Protein AF-A0A6P2SG75-F1 (afdb_monomer_lite)

Radius of gyration: 22.95 Å; chains: 1; bounding box: 48×40×64 Å

Sequence (130 aa):
MAGQEFHGEVGQVAGRDIINEASQMLWDCETPDLKREFRRCKAKLWQMRRDVFLNIPFFWFVAGVIGSVWLLLSGTWFKIAGQLWMFAWLIGAMMIPSLWLAAIRQRKGKMIAYYRERIEIIDTILQDRD

Organism: NCBI:txid2015348

pLDDT: mean 70.8, std 15.26, range [33.28, 90.5]

Structure (mmCIF, N/CA/C/O backbone):
data_AF-A0A6P2SG75-F1
#
_entry.id   AF-A0A6P2SG75-F1
#
loop_
_atom_site.group_PDB
_atom_site.id
_atom_site.type_symbol
_atom_site.label_atom_id
_atom_site.label_alt_id
_atom_site.label_comp_id
_atom_site.label_asym_id
_atom_site.label_entity_id
_atom_site.label_seq_id
_atom_site.pdbx_PDB_ins_code
_atom_site.Cartn_x
_atom_site.Cartn_y
_atom_site.Cartn_z
_atom_site.occupancy
_atom_site.B_iso_or_equiv
_atom_site.auth_seq_id
_atom_site.auth_comp_id
_atom_site.auth_asym_id
_atom_site.auth_atom_id
_atom_site.pdbx_PDB_model_num
ATOM 1 N N . MET A 1 1 ? -2.007 31.203 28.244 1.00 33.62 1 MET A N 1
ATOM 2 C CA . MET A 1 1 ? -2.527 30.384 27.129 1.00 33.62 1 MET A CA 1
ATOM 3 C C . MET A 1 1 ? -2.389 28.925 27.539 1.00 33.62 1 MET A C 1
ATOM 5 O O . MET A 1 1 ? -1.372 28.589 28.122 1.00 33.62 1 MET A O 1
ATOM 9 N N . ALA A 1 2 ? -3.477 28.176 27.348 1.00 35.97 2 ALA A N 1
ATOM 10 C CA . ALA A 1 2 ? -3.843 26.838 27.830 1.00 35.97 2 ALA A CA 1
ATOM 11 C C . ALA A 1 2 ? -2.733 25.873 28.304 1.00 35.97 2 ALA A C 1
ATOM 13 O O . ALA A 1 2 ? -1.815 25.552 27.554 1.00 35.97 2 ALA A O 1
ATOM 14 N N . GLY A 1 3 ? -2.908 25.345 29.522 1.00 36.16 3 GLY A N 1
ATOM 15 C CA . GLY A 1 3 ? -2.228 24.144 30.002 1.00 36.16 3 GLY A CA 1
ATOM 16 C C . GLY A 1 3 ? -2.854 22.881 29.405 1.00 36.16 3 GLY A C 1
ATOM 17 O O . GLY A 1 3 ? -4.076 22.778 29.303 1.00 36.16 3 GLY A O 1
ATOM 18 N N . GLN A 1 4 ? -2.009 21.937 28.997 1.00 36.25 4 GLN A N 1
ATOM 19 C CA . GLN A 1 4 ? -2.399 20.563 28.694 1.00 36.25 4 GLN A CA 1
ATOM 20 C C . GLN A 1 4 ? -1.820 19.670 29.790 1.00 36.25 4 GLN A C 1
ATOM 22 O O . GLN A 1 4 ? -0.624 19.383 29.798 1.00 36.25 4 GLN A O 1
ATOM 27 N N . GLU A 1 5 ? -2.667 19.276 30.739 1.00 34.56 5 GLU A N 1
ATOM 28 C CA . GLU A 1 5 ? -2.358 18.217 31.696 1.00 34.56 5 GLU A CA 1
ATOM 29 C C . GLU A 1 5 ? -2.503 16.866 30.992 1.00 34.56 5 GLU A C 1
ATOM 31 O O . GLU A 1 5 ? -3.577 16.502 30.511 1.00 34.56 5 GLU A O 1
ATOM 36 N N . PHE A 1 6 ? -1.394 16.136 30.898 1.00 40.59 6 PHE A N 1
ATOM 37 C CA . PHE A 1 6 ? -1.359 14.775 30.380 1.00 40.59 6 PHE A CA 1
ATOM 38 C C . PHE A 1 6 ? -1.503 13.798 31.551 1.00 40.59 6 PHE A C 1
ATOM 40 O O . PHE A 1 6 ? -0.557 13.580 32.303 1.00 40.59 6 PHE A O 1
ATOM 47 N N . HIS A 1 7 ? -2.687 13.204 31.694 1.00 33.28 7 HIS A N 1
ATOM 48 C CA . HIS A 1 7 ? -2.930 12.071 32.586 1.00 33.28 7 HIS A CA 1
ATOM 49 C C . HIS A 1 7 ? -2.867 10.761 31.782 1.00 33.28 7 HIS A C 1
ATOM 51 O O . HIS A 1 7 ? -3.804 10.432 31.059 1.00 33.28 7 HIS A O 1
ATOM 57 N N . GLY A 1 8 ? -1.758 10.022 31.904 1.00 42.91 8 GLY A N 1
ATOM 58 C CA . GLY A 1 8 ? -1.610 8.641 31.415 1.00 42.91 8 GLY A CA 1
ATOM 59 C C . GLY A 1 8 ? -0.341 8.382 30.593 1.00 42.91 8 GLY A C 1
ATOM 60 O O . GLY A 1 8 ? 0.109 9.243 29.838 1.00 42.91 8 GLY A O 1
ATOM 61 N N . GLU A 1 9 ? 0.232 7.178 30.722 1.00 40.88 9 GLU A N 1
ATOM 62 C CA . GLU A 1 9 ? 1.364 6.708 29.907 1.00 40.88 9 GLU A CA 1
ATOM 63 C C . GLU A 1 9 ? 0.938 6.516 28.440 1.00 40.88 9 GLU A C 1
ATOM 65 O O . GLU A 1 9 ? 0.534 5.438 27.999 1.00 40.88 9 GLU A O 1
ATOM 70 N N . VAL A 1 10 ? 1.015 7.590 27.658 1.00 48.72 10 VAL A N 1
ATOM 71 C CA . VAL A 1 10 ? 0.783 7.565 26.212 1.00 48.72 10 VAL A CA 1
ATOM 72 C C . VAL A 1 10 ? 2.056 7.141 25.478 1.00 48.72 10 VAL A C 1
ATOM 74 O O . VAL A 1 10 ? 3.010 7.903 25.328 1.00 48.72 10 VAL A O 1
ATOM 77 N N . GLY A 1 11 ? 2.071 5.910 24.967 1.00 46.25 11 GLY A N 1
ATOM 78 C CA . GLY A 1 11 ? 3.096 5.458 24.029 1.00 46.25 11 GLY A CA 1
ATOM 79 C C . GLY A 1 11 ? 2.925 6.151 22.675 1.00 46.25 11 GLY A C 1
ATOM 80 O O . GLY A 1 11 ? 2.105 5.735 21.857 1.00 46.25 11 GLY A O 1
ATOM 81 N N . GLN A 1 12 ? 3.686 7.217 22.415 1.00 40.28 12 GLN A N 1
ATOM 82 C CA . GLN A 1 12 ? 3.688 7.882 21.111 1.00 40.28 12 GLN A CA 1
ATOM 83 C C . GLN A 1 12 ? 4.375 7.006 20.054 1.00 40.28 12 GLN A C 1
ATOM 85 O O . GLN A 1 12 ? 5.591 6.825 20.069 1.00 40.28 12 GLN A O 1
ATOM 90 N N . VAL A 1 13 ? 3.617 6.519 19.066 1.00 44.50 13 VAL A N 1
ATOM 91 C CA . VAL A 1 13 ? 4.184 5.950 17.834 1.00 44.50 13 VAL A CA 1
ATOM 92 C C . VAL A 1 13 ? 3.675 6.751 16.636 1.00 44.50 13 VAL A C 1
ATOM 94 O O . VAL A 1 13 ? 2.525 6.627 16.224 1.00 44.50 13 VAL A O 1
ATOM 97 N N . ALA A 1 14 ? 4.570 7.574 16.080 1.00 42.56 14 ALA A N 1
ATOM 98 C CA . ALA A 1 14 ? 4.422 8.347 14.842 1.00 42.56 14 ALA A CA 1
ATOM 99 C C . ALA A 1 14 ? 3.136 9.201 14.729 1.00 42.56 14 ALA A C 1
ATOM 101 O O . ALA A 1 14 ? 2.307 8.990 13.843 1.00 42.56 14 ALA A O 1
ATOM 102 N N . GLY A 1 15 ? 3.015 10.217 15.593 1.00 40.34 15 GLY A N 1
ATOM 103 C CA . GLY A 1 15 ? 2.132 11.373 15.371 1.00 40.34 15 GLY A CA 1
ATOM 104 C C . GLY A 1 15 ? 0.635 11.151 15.608 1.00 40.34 15 GLY A C 1
ATOM 105 O O . GLY A 1 15 ? -0.170 11.994 15.218 1.00 40.34 15 GLY A O 1
ATOM 106 N N . ARG A 1 16 ? 0.237 10.037 16.231 1.00 38.56 16 ARG A N 1
ATOM 107 C CA . ARG A 1 16 ? -1.127 9.841 16.737 1.00 38.56 16 ARG A CA 1
ATOM 108 C C . ARG A 1 16 ? -1.090 9.240 18.130 1.00 38.56 16 ARG A C 1
ATOM 110 O O . ARG A 1 16 ? -0.446 8.214 18.335 1.00 38.56 16 ARG A O 1
ATOM 117 N N . ASP A 1 17 ? -1.833 9.862 19.037 1.00 44.56 17 ASP A N 1
ATOM 118 C CA . ASP A 1 17 ? -1.975 9.399 20.411 1.00 44.56 17 ASP A CA 1
ATOM 119 C C . ASP A 1 17 ? -2.631 8.015 20.436 1.00 44.56 17 ASP A C 1
ATOM 121 O O . ASP A 1 17 ? -3.768 7.811 19.978 1.00 44.56 17 ASP A O 1
ATOM 125 N N . ILE A 1 18 ? -1.876 7.048 20.952 1.00 50.72 18 ILE A N 1
ATOM 126 C CA . ILE A 1 18 ? -2.395 5.761 21.387 1.00 50.72 18 ILE A CA 1
ATOM 127 C C . ILE A 1 18 ? -2.763 5.970 22.852 1.00 50.72 18 ILE A C 1
ATOM 129 O O . ILE A 1 18 ? -1.888 6.079 23.707 1.00 50.72 18 ILE A O 1
ATOM 133 N N . ILE A 1 19 ? -4.058 6.101 23.126 1.00 50.03 19 ILE A N 1
ATOM 134 C CA . ILE A 1 19 ? -4.558 6.118 24.499 1.00 50.03 19 ILE A CA 1
ATOM 135 C C . ILE A 1 19 ? -4.438 4.677 24.995 1.00 50.03 19 ILE A C 1
ATOM 137 O O . ILE A 1 19 ? -5.200 3.809 24.568 1.00 50.03 19 ILE A O 1
ATOM 141 N N . ASN A 1 20 ? -3.417 4.421 25.810 1.00 45.53 20 ASN A N 1
ATOM 142 C CA . ASN A 1 20 ? -3.187 3.142 26.466 1.00 45.53 20 ASN A CA 1
ATOM 143 C C . ASN A 1 20 ? -4.034 3.087 27.744 1.00 45.53 20 ASN A C 1
ATOM 145 O O . ASN A 1 20 ? -3.516 3.113 28.854 1.00 45.53 20 ASN A O 1
ATOM 149 N N . GLU A 1 21 ? -5.355 3.090 27.589 1.00 51.91 21 GLU A N 1
ATOM 150 C CA . GLU A 1 21 ? -6.236 2.717 28.692 1.00 51.91 21 GLU A CA 1
ATOM 151 C C . GLU A 1 21 ? -6.145 1.200 28.836 1.00 51.91 21 GLU A C 1
ATOM 153 O O . GLU A 1 21 ? -6.581 0.448 27.957 1.00 51.91 21 GLU A O 1
ATOM 158 N N . ALA A 1 22 ? -5.487 0.765 29.913 1.00 46.62 22 ALA A N 1
ATOM 159 C CA . ALA A 1 22 ? -5.386 -0.632 30.303 1.00 46.62 22 ALA A CA 1
ATOM 160 C C . ALA A 1 22 ? -6.782 -1.269 30.269 1.00 46.62 22 ALA A C 1
ATOM 162 O O . ALA A 1 22 ? -7.742 -0.674 30.757 1.00 46.62 22 ALA A O 1
ATOM 163 N N . SER A 1 23 ? -6.906 -2.482 29.718 1.00 48.78 23 SER A N 1
ATOM 164 C CA . SER A 1 23 ? -8.198 -3.178 29.578 1.00 48.78 23 SER A CA 1
ATOM 165 C C . SER A 1 23 ? -8.970 -3.324 30.898 1.00 48.78 23 SER A C 1
ATOM 167 O O . SER A 1 23 ? -10.180 -3.523 30.871 1.00 48.78 23 SER A O 1
ATOM 169 N N . GLN A 1 24 ? -8.294 -3.171 32.041 1.00 48.28 24 GLN A N 1
ATOM 170 C CA . GLN A 1 24 ? -8.901 -3.120 33.368 1.00 48.28 24 GLN A CA 1
ATOM 171 C C . GLN A 1 24 ? -9.833 -1.914 33.575 1.00 48.28 24 GLN A C 1
ATOM 173 O O . GLN A 1 24 ? -10.851 -2.085 34.227 1.00 48.28 24 GLN A O 1
ATOM 178 N N . MET A 1 25 ? -9.577 -0.746 32.970 1.00 55.47 25 MET A N 1
ATOM 179 C CA . MET A 1 25 ? -10.480 0.416 33.084 1.00 55.47 25 MET A CA 1
ATOM 180 C C . MET A 1 25 ? -11.744 0.296 32.218 1.00 55.47 25 MET A C 1
ATOM 182 O O . MET A 1 25 ? -12.748 0.941 32.504 1.00 55.47 25 MET A O 1
ATOM 186 N N . LEU A 1 26 ? -11.739 -0.555 31.183 1.00 57.25 26 LEU A N 1
ATOM 187 C CA . LEU A 1 26 ? -12.902 -0.732 30.303 1.00 57.25 26 LEU A CA 1
ATOM 188 C C . LEU A 1 26 ? -14.093 -1.402 31.005 1.00 57.25 26 LEU A C 1
ATOM 190 O O . LEU A 1 26 ? -15.240 -1.155 30.629 1.00 57.25 26 LEU A O 1
ATOM 194 N N . TRP A 1 27 ? -13.824 -2.247 32.003 1.00 56.94 27 TRP A N 1
ATOM 195 C CA . TRP A 1 27 ? -14.850 -2.937 32.790 1.00 56.94 27 TRP A CA 1
ATOM 196 C C . TRP A 1 27 ? -15.559 -2.022 33.792 1.00 56.94 27 TRP A C 1
ATOM 198 O O . TRP A 1 27 ? -16.673 -2.347 34.198 1.00 56.94 27 TRP A O 1
ATOM 208 N N . ASP A 1 28 ? -14.967 -0.874 34.125 1.00 60.22 28 ASP A N 1
ATOM 209 C CA . ASP A 1 28 ? -15.532 0.111 35.055 1.00 60.22 28 ASP A CA 1
ATOM 210 C C . ASP A 1 28 ? -16.303 1.234 34.334 1.00 60.22 28 ASP A C 1
ATOM 212 O O . ASP A 1 28 ? -17.039 1.993 34.961 1.00 60.22 28 ASP A O 1
ATOM 216 N N . CYS A 1 29 ? -16.180 1.344 33.005 1.00 62.53 29 CYS A N 1
ATOM 217 C CA . CYS A 1 29 ? -16.895 2.350 32.218 1.00 62.53 29 CYS A CA 1
ATOM 218 C C . CYS A 1 29 ? -18.388 2.033 32.068 1.00 62.53 29 CYS A C 1
ATOM 220 O O . CYS A 1 29 ? -18.783 0.877 31.892 1.00 62.53 29 CYS A O 1
ATOM 222 N N . GLU A 1 30 ? -19.224 3.071 32.029 1.00 63.19 30 GLU A N 1
ATOM 223 C CA . GLU A 1 30 ? -20.653 2.946 31.736 1.00 63.19 30 GLU A CA 1
ATOM 224 C C . GLU A 1 30 ? -20.895 2.450 30.291 1.00 63.19 30 GLU A C 1
ATOM 226 O O . GLU A 1 30 ? -20.160 2.768 29.351 1.00 63.19 30 GLU A O 1
ATOM 231 N N . THR A 1 31 ? -21.958 1.665 30.081 1.00 65.25 31 THR A N 1
ATOM 232 C CA . THR A 1 31 ? -22.375 1.129 28.767 1.00 65.25 31 THR A CA 1
ATOM 233 C C . THR A 1 31 ? -22.478 2.159 27.622 1.00 65.25 31 THR A C 1
ATOM 235 O O . THR A 1 31 ? -22.071 1.818 26.503 1.00 65.25 31 THR A O 1
ATOM 238 N N . PRO A 1 32 ? -22.992 3.397 27.807 1.00 67.56 32 PRO A N 1
ATOM 239 C CA . PRO A 1 32 ? -23.006 4.405 26.741 1.00 67.56 32 PRO A CA 1
ATOM 240 C C . PRO A 1 32 ? -21.605 4.866 26.311 1.00 67.56 32 PRO A C 1
ATOM 242 O O . PRO A 1 32 ? -21.363 5.029 25.108 1.00 67.56 32 PRO A O 1
ATOM 245 N N . ASP A 1 33 ? -20.673 5.022 27.250 1.00 68.06 33 ASP A N 1
ATOM 246 C CA . ASP A 1 33 ? -19.293 5.416 26.952 1.00 68.06 33 ASP A CA 1
ATOM 247 C C . ASP A 1 33 ? -18.534 4.288 26.251 1.00 68.06 33 ASP A C 1
ATOM 249 O O . ASP A 1 33 ? -17.846 4.522 25.252 1.00 68.06 33 ASP A O 1
ATOM 253 N N . LEU A 1 34 ? -18.789 3.042 26.650 1.00 69.56 34 LEU A N 1
ATOM 254 C CA . LEU A 1 34 ? -18.230 1.858 26.004 1.00 69.56 34 LEU A CA 1
ATOM 255 C C . LEU A 1 34 ? -18.702 1.708 24.537 1.00 69.56 34 LEU A C 1
ATOM 257 O O . LEU A 1 34 ? -17.914 1.403 23.635 1.00 69.56 34 LEU A O 1
ATOM 261 N N . LYS A 1 35 ? -19.972 2.026 24.237 1.00 72.56 35 LYS A N 1
ATOM 262 C CA . LYS A 1 35 ? -20.484 2.078 22.848 1.00 72.56 35 LYS A CA 1
ATOM 263 C C . LYS A 1 35 ? -19.849 3.215 22.032 1.00 72.56 35 LYS A C 1
ATOM 265 O O . LYS A 1 35 ? -19.642 3.071 20.817 1.00 72.56 35 LYS A O 1
ATOM 270 N N . ARG A 1 36 ? -19.518 4.349 22.661 1.00 75.44 36 ARG A N 1
ATOM 271 C CA . ARG A 1 36 ? -18.830 5.480 22.009 1.00 75.44 36 ARG A CA 1
ATOM 272 C C . ARG A 1 36 ? -17.382 5.129 21.662 1.00 75.44 36 ARG A C 1
ATOM 274 O O . ARG A 1 36 ? -16.948 5.378 20.532 1.00 75.44 36 ARG A O 1
ATOM 281 N N . GLU A 1 37 ? -16.678 4.497 22.593 1.00 72.44 37 GLU A N 1
ATOM 282 C CA . GLU A 1 37 ? -15.340 3.921 22.425 1.00 72.44 37 GLU A CA 1
ATOM 283 C C . GLU A 1 37 ? -15.298 2.923 21.259 1.00 72.44 37 GLU A C 1
ATOM 285 O O . GLU A 1 37 ? -14.470 3.045 20.350 1.00 72.44 37 GLU A O 1
ATOM 290 N N . PHE A 1 38 ? -16.257 1.991 21.217 1.00 75.75 38 PHE A N 1
ATOM 291 C CA . PHE A 1 38 ? -16.387 0.996 20.152 1.00 75.75 38 PHE A CA 1
ATOM 292 C C . PHE A 1 38 ? -16.504 1.640 18.766 1.00 75.75 38 PHE A C 1
ATOM 294 O O . PHE A 1 38 ? -15.775 1.300 17.825 1.00 75.75 38 PHE A O 1
ATOM 301 N N . ARG A 1 39 ? -17.390 2.637 18.634 1.00 78.88 39 ARG A N 1
ATOM 302 C CA . ARG A 1 39 ? -17.588 3.369 17.376 1.00 78.88 39 ARG A CA 1
ATOM 303 C C . ARG A 1 39 ? -16.317 4.109 16.958 1.00 78.88 39 ARG A C 1
ATOM 305 O O . ARG A 1 39 ? -15.968 4.099 15.774 1.00 78.88 39 ARG A O 1
ATOM 312 N N . ARG A 1 40 ? -15.600 4.710 17.914 1.00 78.00 40 ARG A N 1
ATOM 313 C CA . ARG A 1 40 ? -14.325 5.402 17.672 1.00 78.00 40 ARG A CA 1
ATOM 314 C C . ARG A 1 40 ? -13.240 4.436 17.193 1.00 78.00 40 ARG A C 1
ATOM 316 O O . ARG A 1 40 ? -12.565 4.742 16.208 1.00 78.00 40 ARG A O 1
ATOM 323 N N . CYS A 1 41 ? -13.099 3.268 17.821 1.00 75.19 41 CYS A N 1
ATOM 324 C CA . CYS A 1 41 ? -12.155 2.234 17.390 1.00 75.19 41 CYS A CA 1
ATOM 325 C C . CYS A 1 41 ? -12.471 1.723 15.981 1.00 75.19 41 CYS A C 1
ATOM 327 O O . CYS A 1 41 ? -11.576 1.657 15.137 1.00 75.19 41 CYS A O 1
ATOM 329 N N . LYS A 1 42 ? -13.745 1.446 15.677 1.00 76.88 42 LYS A N 1
ATOM 330 C CA . LYS A 1 42 ? -14.172 1.000 14.342 1.00 76.88 42 LYS A CA 1
ATOM 331 C C . LYS A 1 42 ? -13.885 2.052 13.266 1.00 76.88 42 LYS A C 1
ATOM 333 O O . LYS A 1 42 ? -13.378 1.713 12.195 1.00 76.88 42 LYS A O 1
ATOM 338 N N . ALA A 1 43 ? -14.140 3.328 13.564 1.00 79.38 43 ALA A N 1
ATOM 339 C CA . ALA A 1 43 ? -13.824 4.439 12.668 1.00 79.38 43 ALA A CA 1
ATOM 340 C C . ALA A 1 43 ? -12.310 4.572 12.422 1.00 79.38 43 ALA A C 1
ATOM 342 O O . ALA A 1 43 ? -11.886 4.681 11.270 1.00 79.38 43 ALA A O 1
ATOM 343 N N . LYS A 1 44 ? -11.485 4.485 13.477 1.00 75.06 44 LYS A N 1
ATOM 344 C CA . LYS A 1 44 ? -10.016 4.498 13.359 1.00 75.06 44 LYS A CA 1
ATOM 345 C C . LYS A 1 44 ? -9.497 3.313 12.540 1.00 75.06 44 LYS A C 1
ATOM 347 O O . LYS A 1 44 ? -8.656 3.510 11.665 1.00 75.06 44 LYS A O 1
ATOM 352 N N . LEU A 1 45 ? -10.015 2.105 12.767 1.00 77.19 45 LEU A N 1
ATOM 353 C CA . LEU A 1 45 ? -9.620 0.904 12.023 1.00 77.19 45 LEU A CA 1
ATOM 354 C C . LEU A 1 45 ? -9.969 1.031 10.536 1.00 77.19 45 LEU A C 1
ATOM 356 O O . LEU A 1 45 ? -9.159 0.694 9.669 1.00 77.19 45 LEU A O 1
ATOM 360 N N . TRP A 1 46 ? -11.149 1.567 10.227 1.00 77.25 46 TRP A N 1
ATOM 361 C CA . TRP A 1 46 ? -11.559 1.804 8.850 1.00 77.25 46 TRP A CA 1
ATOM 362 C C . TRP A 1 46 ? -10.734 2.899 8.170 1.00 77.25 46 TRP A C 1
ATOM 364 O O . TRP A 1 46 ? -10.315 2.712 7.028 1.00 77.25 46 TRP A O 1
ATOM 374 N N . GLN A 1 47 ? -10.419 3.989 8.874 1.00 79.00 47 GLN A N 1
ATOM 375 C CA . GLN A 1 47 ? -9.507 5.017 8.373 1.00 79.00 47 GLN A CA 1
ATOM 376 C C . GLN A 1 47 ? -8.123 4.429 8.087 1.00 79.00 47 GLN A C 1
ATOM 378 O O . GLN A 1 47 ? -7.592 4.645 7.006 1.00 79.00 47 GLN A O 1
ATOM 383 N N . MET A 1 48 ? -7.565 3.618 8.991 1.00 71.25 48 MET A N 1
ATOM 384 C CA . MET A 1 48 ? -6.276 2.963 8.748 1.00 71.25 48 MET A CA 1
ATOM 385 C C . MET A 1 48 ? -6.320 2.018 7.550 1.00 71.25 48 MET A C 1
ATOM 387 O O . MET A 1 48 ? -5.374 2.002 6.770 1.00 71.25 48 MET A O 1
ATOM 391 N N . ARG A 1 49 ? -7.404 1.252 7.377 1.00 72.31 49 ARG A N 1
ATOM 392 C CA . ARG A 1 49 ? -7.581 0.367 6.218 1.00 72.31 49 ARG A CA 1
ATOM 393 C C . ARG A 1 49 ? -7.694 1.169 4.922 1.00 72.31 49 ARG A C 1
ATOM 395 O O . ARG A 1 49 ? -7.039 0.828 3.941 1.00 72.31 49 ARG A O 1
ATOM 402 N N . ARG A 1 50 ? -8.470 2.253 4.923 1.00 75.19 50 ARG A N 1
ATOM 403 C CA . ARG A 1 50 ? -8.572 3.173 3.786 1.00 75.19 50 ARG A CA 1
ATOM 404 C C . ARG A 1 50 ? -7.217 3.789 3.459 1.00 75.19 50 ARG A C 1
ATOM 406 O O . ARG A 1 50 ? -6.800 3.712 2.314 1.00 75.19 50 ARG A O 1
ATOM 413 N N . ASP A 1 51 ? -6.495 4.278 4.459 1.00 71.12 51 ASP A N 1
ATOM 414 C CA . ASP A 1 51 ? -5.140 4.807 4.308 1.00 71.12 51 ASP A CA 1
ATOM 415 C C . ASP A 1 51 ? -4.109 3.712 3.990 1.00 71.12 51 ASP A C 1
ATOM 417 O O . ASP A 1 51 ? -2.928 4.014 3.893 1.00 71.12 51 ASP A O 1
ATOM 421 N N . VAL A 1 52 ? -4.463 2.424 3.947 1.00 68.62 52 VAL A N 1
ATOM 422 C CA . VAL A 1 52 ? -3.603 1.368 3.384 1.00 68.62 52 VAL A CA 1
ATOM 423 C C . VAL A 1 52 ? -3.881 1.227 1.890 1.00 68.62 52 VAL A C 1
ATOM 425 O O . VAL A 1 52 ? -2.934 1.163 1.111 1.00 68.62 52 VAL A O 1
ATOM 428 N N . PHE A 1 53 ? -5.161 1.222 1.508 1.00 65.69 53 PHE A N 1
ATOM 429 C CA . PHE A 1 53 ? -5.614 1.064 0.124 1.00 65.69 53 PHE A CA 1
ATOM 430 C C . PHE A 1 53 ? -5.378 2.309 -0.746 1.00 65.69 53 PHE A C 1
ATOM 432 O O . PHE A 1 53 ? -4.881 2.191 -1.859 1.00 65.69 53 PHE A O 1
ATOM 439 N N . LEU A 1 54 ? -5.687 3.504 -0.242 1.00 72.56 54 LEU A N 1
ATOM 440 C CA . LEU A 1 54 ? -5.525 4.794 -0.929 1.00 72.56 54 LEU A CA 1
ATOM 441 C C . LEU A 1 54 ? -4.133 5.397 -0.689 1.00 72.56 54 LEU A C 1
ATOM 443 O O . LEU A 1 54 ? -3.979 6.591 -0.449 1.00 72.56 54 LEU A O 1
ATOM 447 N N . ASN A 1 55 ? -3.100 4.559 -0.724 1.00 71.44 55 ASN A N 1
ATOM 448 C CA . ASN A 1 55 ? -1.727 5.011 -0.540 1.00 71.44 55 ASN A CA 1
ATOM 449 C C . ASN A 1 55 ? -1.069 5.397 -1.861 1.00 71.44 55 ASN A C 1
ATOM 451 O O . ASN A 1 55 ? -1.119 4.653 -2.836 1.00 71.44 55 ASN A O 1
ATOM 455 N N . ILE A 1 56 ? -0.337 6.509 -1.839 1.00 77.75 56 ILE A N 1
ATOM 456 C CA . ILE A 1 56 ? 0.535 6.976 -2.927 1.00 77.75 56 ILE A CA 1
ATOM 457 C C . ILE A 1 56 ? 1.420 5.849 -3.501 1.00 77.75 56 ILE A C 1
ATOM 459 O O . ILE A 1 56 ? 1.415 5.674 -4.719 1.00 77.75 56 ILE A O 1
ATOM 463 N N . PRO A 1 57 ? 2.122 5.021 -2.695 1.00 79.56 57 PRO A N 1
ATOM 464 C CA . PRO A 1 57 ? 2.932 3.936 -3.251 1.00 79.56 57 PRO A CA 1
ATOM 465 C C . PRO A 1 57 ? 2.126 2.826 -3.939 1.00 79.56 57 PRO A C 1
ATOM 467 O O . PRO A 1 57 ? 2.672 2.152 -4.807 1.00 79.56 57 PRO A O 1
ATOM 470 N N . PHE A 1 58 ? 0.841 2.643 -3.615 1.00 78.62 58 PHE A N 1
ATOM 471 C CA . PHE A 1 58 ? -0.019 1.715 -4.356 1.00 78.62 58 PHE A CA 1
ATOM 472 C C . PHE A 1 58 ? -0.271 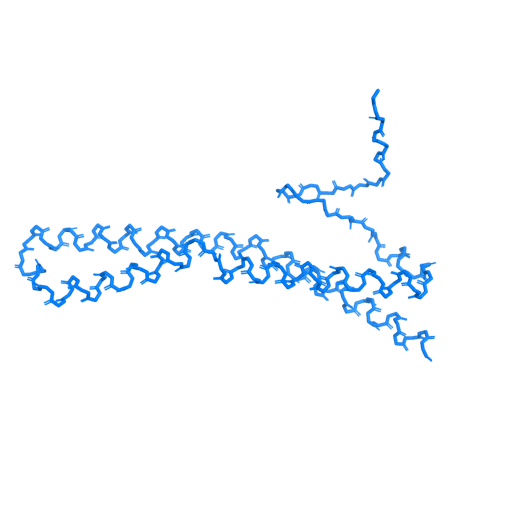2.225 -5.778 1.00 78.62 58 PHE A C 1
ATOM 474 O O . PHE A 1 58 ? -0.067 1.487 -6.739 1.00 78.62 58 PHE A O 1
ATOM 481 N N . PHE A 1 59 ? -0.627 3.504 -5.930 1.00 85.25 59 PHE A N 1
ATOM 482 C CA . PHE A 1 59 ? -0.794 4.112 -7.254 1.00 85.25 59 PHE A CA 1
ATOM 483 C C . PHE A 1 59 ? 0.511 4.148 -8.045 1.00 85.25 59 PHE A C 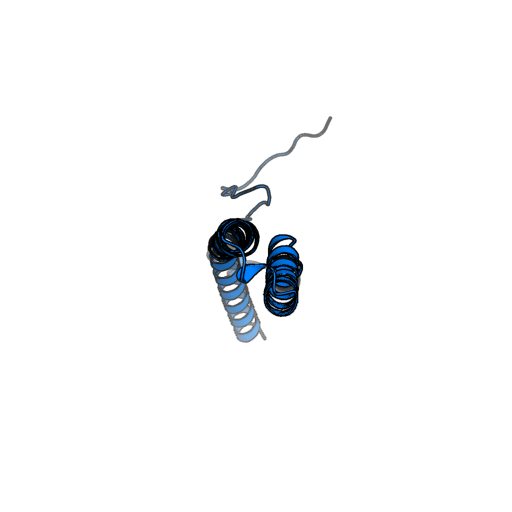1
ATOM 485 O O . PHE A 1 59 ? 0.500 3.883 -9.244 1.00 85.25 59 PHE A O 1
ATOM 492 N N . TRP A 1 60 ? 1.638 4.406 -7.378 1.00 86.75 60 TRP A N 1
ATOM 493 C CA . TRP A 1 60 ? 2.955 4.325 -8.005 1.00 86.75 60 TRP A CA 1
ATOM 494 C C . TRP A 1 60 ? 3.231 2.911 -8.524 1.00 86.75 60 TRP A C 1
ATOM 496 O O . TRP A 1 60 ? 3.591 2.750 -9.685 1.00 86.75 60 TRP A O 1
ATOM 506 N N . PHE A 1 61 ? 2.988 1.876 -7.717 1.00 84.75 61 PHE A N 1
ATOM 507 C CA . PHE A 1 61 ? 3.164 0.493 -8.155 1.00 84.75 61 PHE A CA 1
ATOM 508 C C . PHE A 1 61 ? 2.287 0.153 -9.371 1.00 84.75 61 PHE A C 1
ATOM 510 O O . PHE A 1 61 ? 2.783 -0.401 -10.350 1.00 84.75 61 PHE A O 1
ATOM 517 N N . VAL A 1 62 ? 1.005 0.540 -9.355 1.00 87.12 62 VAL A N 1
ATOM 518 C CA . VAL A 1 62 ? 0.084 0.328 -10.487 1.00 87.12 62 VAL A CA 1
ATOM 519 C C . VAL A 1 62 ? 0.566 1.061 -11.742 1.00 87.12 62 VAL A C 1
ATOM 521 O O . VAL A 1 62 ? 0.596 0.472 -12.822 1.00 87.12 62 VAL A O 1
ATOM 524 N N . ALA A 1 63 ? 1.007 2.314 -11.610 1.00 88.81 63 ALA A N 1
ATOM 525 C CA . ALA A 1 63 ? 1.598 3.065 -12.714 1.00 88.81 63 ALA A CA 1
ATOM 526 C C . ALA A 1 63 ? 2.876 2.392 -13.244 1.00 88.81 63 ALA A C 1
ATOM 528 O O . ALA A 1 63 ? 3.085 2.332 -14.454 1.00 88.81 63 ALA A O 1
ATOM 529 N N . GLY A 1 64 ? 3.695 1.826 -12.352 1.00 87.44 64 GLY A N 1
ATOM 530 C CA . GLY A 1 64 ? 4.872 1.037 -12.698 1.00 87.44 64 GLY A CA 1
ATOM 531 C C . GLY A 1 64 ? 4.528 -0.189 -13.541 1.00 87.44 64 GLY A C 1
ATOM 532 O O . GLY A 1 64 ? 5.148 -0.391 -14.581 1.00 87.44 64 GLY A O 1
ATOM 533 N N . VAL A 1 65 ? 3.497 -0.949 -13.152 1.00 87.81 65 VAL A N 1
ATOM 534 C CA . VAL A 1 65 ? 2.994 -2.111 -13.909 1.00 87.81 65 VAL A CA 1
ATOM 535 C C . VAL A 1 65 ? 2.500 -1.697 -15.296 1.00 87.81 65 VAL A C 1
ATOM 537 O O . VAL A 1 65 ? 2.888 -2.308 -16.290 1.00 87.81 65 VAL A O 1
ATOM 540 N N . ILE A 1 66 ? 1.689 -0.639 -15.385 1.00 90.50 66 ILE A N 1
ATOM 541 C CA . ILE A 1 66 ? 1.175 -0.131 -16.667 1.00 90.50 66 ILE A CA 1
ATOM 542 C C . ILE A 1 66 ? 2.335 0.317 -17.568 1.00 90.50 66 ILE A C 1
ATOM 544 O O . ILE A 1 66 ? 2.386 -0.044 -18.744 1.00 90.50 66 ILE A O 1
ATOM 548 N N . GLY A 1 67 ? 3.302 1.049 -17.010 1.00 87.25 67 GLY A N 1
ATOM 549 C CA . GLY A 1 67 ? 4.496 1.482 -17.731 1.00 87.25 67 GLY A CA 1
ATOM 550 C C . GLY A 1 67 ? 5.371 0.316 -18.192 1.00 87.25 67 GLY A C 1
ATOM 551 O O . GLY A 1 67 ? 5.889 0.351 -19.305 1.00 87.25 67 GLY A O 1
ATOM 552 N N . SER A 1 68 ? 5.484 -0.751 -17.395 1.00 85.25 68 SER A N 1
ATOM 553 C CA . SER A 1 68 ? 6.187 -1.977 -17.788 1.00 85.25 68 SER A CA 1
ATOM 554 C C . SER A 1 68 ? 5.513 -2.668 -18.974 1.00 85.25 68 SER A C 1
ATOM 556 O O . SER A 1 68 ? 6.203 -3.056 -19.913 1.00 85.25 68 SER A O 1
ATOM 558 N N . VAL A 1 69 ? 4.180 -2.778 -18.976 1.00 88.19 69 VAL A N 1
ATOM 559 C CA . VAL A 1 69 ? 3.433 -3.338 -20.117 1.00 88.19 69 VAL A CA 1
ATOM 560 C C . VAL A 1 69 ? 3.662 -2.498 -21.375 1.00 88.19 69 VAL A C 1
ATOM 562 O O . VAL A 1 69 ? 3.951 -3.047 -22.437 1.00 88.19 69 VAL A O 1
ATOM 565 N N . TRP A 1 70 ? 3.614 -1.169 -21.257 1.00 86.75 70 TRP A N 1
ATOM 566 C CA . TRP A 1 70 ? 3.902 -0.263 -22.371 1.00 86.75 70 TRP A CA 1
ATOM 567 C C . TRP A 1 70 ? 5.331 -0.421 -22.912 1.00 86.75 70 TRP A C 1
ATOM 569 O O . TRP A 1 70 ? 5.534 -0.528 -24.121 1.00 86.75 70 TRP A O 1
ATOM 579 N N . LEU A 1 71 ? 6.330 -0.488 -22.026 1.00 83.00 71 LEU A N 1
ATOM 580 C CA . LEU A 1 71 ? 7.735 -0.698 -22.389 1.00 83.00 71 LEU A CA 1
ATOM 581 C C . LEU A 1 71 ? 7.939 -2.016 -23.145 1.00 83.00 71 LEU A C 1
ATOM 583 O O . LEU A 1 71 ? 8.627 -2.025 -24.168 1.00 83.00 71 LEU A O 1
ATOM 587 N N . LEU A 1 72 ? 7.291 -3.100 -22.709 1.00 83.12 72 LEU A N 1
ATOM 588 C CA . LEU A 1 72 ? 7.338 -4.391 -23.401 1.00 83.12 72 LEU A CA 1
ATOM 589 C C . LEU A 1 72 ? 6.738 -4.309 -24.813 1.00 83.12 72 LEU A C 1
ATOM 591 O O . LEU A 1 72 ? 7.340 -4.811 -25.764 1.00 83.12 72 LEU A O 1
ATOM 595 N N . LEU A 1 73 ? 5.599 -3.624 -24.965 1.00 85.38 73 LEU A N 1
ATOM 596 C CA . LEU A 1 73 ? 4.931 -3.434 -26.258 1.00 85.38 73 LEU A CA 1
ATOM 597 C C . LEU A 1 73 ? 5.700 -2.501 -27.203 1.00 85.38 73 LEU A C 1
ATOM 599 O O . LEU A 1 73 ? 5.654 -2.681 -28.415 1.00 85.38 73 LEU A O 1
ATOM 603 N N . SER A 1 74 ? 6.440 -1.528 -26.668 1.00 83.81 74 SER A N 1
ATOM 604 C CA . SER A 1 74 ? 7.173 -0.535 -27.467 1.00 83.81 74 SER A CA 1
ATOM 605 C C . SER A 1 74 ? 8.359 -1.098 -28.265 1.00 83.81 74 SER A C 1
ATOM 607 O O . SER A 1 74 ? 8.935 -0.385 -29.084 1.00 83.81 74 SER A O 1
ATOM 609 N N . GLY A 1 75 ? 8.786 -2.341 -28.005 1.00 74.75 75 GLY A N 1
ATOM 610 C CA . GLY A 1 75 ? 9.945 -2.950 -28.674 1.00 74.75 75 GLY A CA 1
ATOM 611 C C . GLY A 1 75 ? 11.295 -2.312 -28.311 1.00 74.75 75 GLY A C 1
ATOM 612 O O . GLY A 1 75 ? 12.330 -2.659 -28.877 1.00 74.75 75 GLY A O 1
ATOM 613 N N . THR A 1 76 ? 11.329 -1.387 -27.350 1.00 77.88 76 THR A N 1
ATOM 614 C CA . THR A 1 76 ? 12.565 -0.715 -26.907 1.00 77.88 76 THR A CA 1
ATOM 615 C C . THR A 1 76 ? 13.588 -1.685 -26.308 1.00 77.88 76 THR A C 1
ATOM 617 O O . THR A 1 76 ? 14.790 -1.431 -26.378 1.00 77.88 76 THR A O 1
ATOM 620 N N . TRP A 1 77 ? 13.132 -2.835 -25.813 1.00 69.19 77 TRP A N 1
ATOM 621 C CA . TRP A 1 77 ? 13.944 -3.907 -25.233 1.00 69.19 77 TRP A CA 1
ATOM 622 C C . TRP A 1 77 ? 14.866 -4.635 -26.227 1.00 69.19 77 TRP A C 1
ATOM 624 O O . TRP A 1 77 ? 15.779 -5.333 -25.791 1.00 69.19 77 TRP A O 1
ATOM 634 N N . PHE A 1 78 ? 14.691 -4.459 -27.543 1.00 78.00 78 PHE A N 1
ATOM 635 C CA . PHE A 1 78 ? 15.609 -5.016 -28.549 1.00 78.00 78 PHE A CA 1
ATOM 636 C C . PHE A 1 78 ? 16.963 -4.289 -28.605 1.00 78.00 78 PH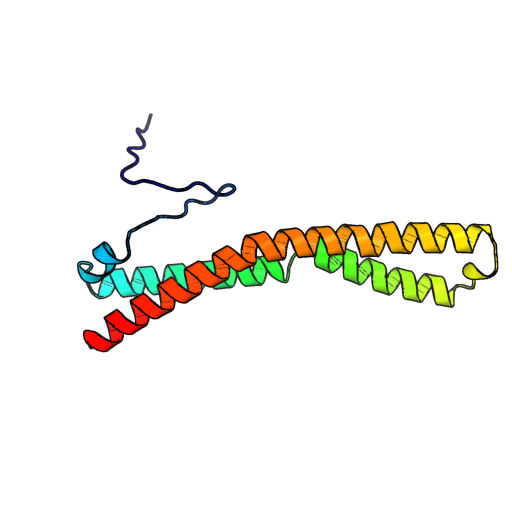E A C 1
ATOM 638 O O . PHE A 1 78 ? 17.922 -4.803 -29.177 1.00 78.00 78 PHE A O 1
ATOM 645 N N . LYS A 1 79 ? 17.068 -3.090 -28.016 1.00 82.69 79 LYS A N 1
ATOM 646 C CA . LYS A 1 79 ? 18.317 -2.320 -27.942 1.00 82.69 79 LYS A CA 1
ATOM 647 C C . LYS A 1 79 ? 18.968 -2.513 -26.574 1.00 82.69 79 LYS A C 1
ATOM 649 O O . LYS A 1 79 ? 18.285 -2.423 -25.558 1.00 82.69 79 LYS A O 1
ATOM 654 N N . ILE A 1 80 ? 20.297 -2.642 -26.530 1.00 80.94 80 ILE A N 1
ATOM 655 C CA . ILE A 1 80 ? 21.078 -2.752 -25.277 1.00 80.94 80 ILE A CA 1
ATOM 656 C C . ILE A 1 80 ? 20.764 -1.590 -24.314 1.00 80.94 80 ILE A C 1
ATOM 658 O O . ILE A 1 80 ? 20.540 -1.798 -23.124 1.00 80.94 80 ILE A O 1
ATOM 662 N N . ALA A 1 81 ? 20.655 -0.363 -24.837 1.00 82.00 81 ALA A N 1
ATOM 663 C CA . ALA A 1 81 ? 20.259 0.805 -24.047 1.00 82.00 81 ALA A CA 1
ATOM 664 C C . ALA A 1 81 ? 18.836 0.681 -23.465 1.00 82.00 81 ALA A C 1
ATOM 666 O O . ALA A 1 81 ? 18.588 1.098 -22.337 1.00 82.00 81 ALA A O 1
ATOM 667 N N . GLY A 1 82 ? 17.909 0.070 -24.208 1.00 79.56 82 GLY A N 1
ATOM 668 C CA . GLY A 1 82 ? 16.547 -0.182 -23.743 1.00 79.56 82 GLY A CA 1
ATOM 669 C C . GLY A 1 82 ? 16.459 -1.309 -22.715 1.00 79.56 82 GLY A C 1
ATOM 670 O O . GLY A 1 82 ? 15.633 -1.229 -21.813 1.00 79.56 82 GLY A O 1
ATOM 671 N N . GLN A 1 83 ? 17.347 -2.307 -22.774 1.00 80.94 83 GLN A N 1
ATOM 672 C CA . GLN A 1 83 ? 17.460 -3.331 -21.729 1.00 80.94 83 GLN A CA 1
ATOM 673 C C . GLN A 1 83 ? 17.914 -2.720 -20.401 1.00 80.94 83 GLN A C 1
ATOM 675 O O . GLN A 1 83 ? 17.258 -2.927 -19.382 1.00 80.94 83 GLN A O 1
ATOM 680 N N . LEU A 1 84 ? 18.981 -1.910 -20.408 1.00 85.81 84 LEU A N 1
ATOM 681 C CA . LEU A 1 84 ? 19.441 -1.198 -19.208 1.00 85.81 84 LEU A CA 1
ATOM 682 C C . LEU A 1 84 ? 18.349 -0.282 -18.642 1.00 85.81 84 LEU A C 1
ATOM 684 O O . LEU A 1 84 ? 18.116 -0.266 -17.432 1.00 85.81 84 LEU A O 1
ATOM 688 N N . TRP A 1 85 ? 17.633 0.426 -19.518 1.00 84.00 85 TRP A N 1
ATOM 689 C CA . TRP A 1 85 ? 16.511 1.271 -19.122 1.00 84.00 85 TRP A CA 1
ATOM 690 C C . TRP A 1 85 ? 15.357 0.472 -18.507 1.00 84.00 85 TRP A C 1
ATOM 692 O O . TRP A 1 85 ? 14.788 0.889 -17.502 1.00 84.00 85 TRP A O 1
ATOM 702 N N . MET A 1 86 ? 15.042 -0.706 -19.051 1.00 83.31 86 MET A N 1
ATOM 703 C CA . MET A 1 86 ? 14.007 -1.591 -18.515 1.00 83.31 86 MET A CA 1
ATOM 704 C C . MET A 1 86 ? 14.361 -2.091 -17.109 1.00 83.31 86 MET A C 1
ATOM 706 O O . MET A 1 86 ? 13.500 -2.093 -16.232 1.00 83.31 86 MET A O 1
ATOM 710 N N . PHE A 1 87 ? 15.620 -2.462 -16.857 1.00 84.00 87 PHE A N 1
ATOM 711 C CA . PHE A 1 87 ? 16.058 -2.855 -15.514 1.00 84.00 87 PHE A CA 1
ATOM 712 C C . PHE A 1 87 ? 15.996 -1.688 -14.524 1.00 84.00 87 PHE A C 1
ATOM 714 O O . PHE A 1 87 ? 15.463 -1.851 -13.426 1.00 84.00 87 PHE A O 1
ATOM 721 N N . ALA A 1 88 ? 16.467 -0.502 -14.919 1.00 87.00 88 ALA A N 1
ATOM 722 C CA . ALA A 1 88 ? 16.360 0.700 -14.093 1.00 87.00 88 ALA A CA 1
ATOM 723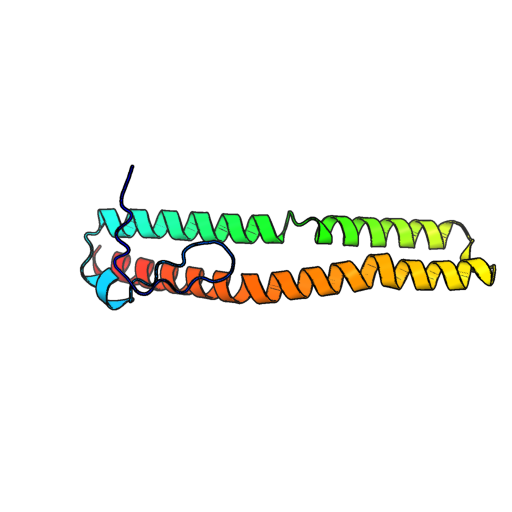 C C . ALA A 1 88 ? 14.892 1.045 -13.780 1.00 87.00 88 ALA A C 1
ATOM 725 O O . ALA A 1 88 ? 14.555 1.351 -12.635 1.00 87.00 88 ALA A O 1
ATOM 726 N N . TRP A 1 89 ? 14.009 0.918 -14.775 1.00 86.44 89 TRP A N 1
ATOM 727 C CA . TRP A 1 89 ? 12.572 1.114 -14.623 1.00 86.44 89 TRP A CA 1
ATOM 728 C C . TRP A 1 89 ? 11.953 0.107 -13.655 1.00 86.44 89 TRP A C 1
ATOM 730 O O . TRP A 1 89 ? 11.237 0.509 -12.747 1.00 86.44 89 TRP A O 1
ATOM 740 N N . LEU A 1 90 ? 12.235 -1.190 -13.797 1.00 84.06 90 LEU A N 1
ATOM 741 C CA . LEU A 1 90 ? 11.686 -2.222 -12.911 1.00 84.06 90 LEU A CA 1
ATOM 742 C C . LEU A 1 90 ? 12.132 -2.014 -11.459 1.00 84.06 90 LEU A C 1
ATOM 744 O O . LEU A 1 90 ? 11.314 -2.095 -10.543 1.00 84.06 90 LEU A O 1
ATOM 748 N N . ILE A 1 91 ? 13.402 -1.676 -11.234 1.00 85.62 91 ILE A N 1
ATOM 749 C CA . ILE A 1 91 ? 13.901 -1.381 -9.887 1.00 85.62 91 ILE A CA 1
ATOM 750 C C . ILE A 1 91 ? 13.212 -0.122 -9.336 1.00 85.62 91 ILE A C 1
ATOM 752 O O . ILE A 1 91 ? 12.640 -0.155 -8.247 1.00 85.62 91 ILE A O 1
ATOM 756 N N . GLY A 1 92 ? 13.193 0.976 -10.092 1.00 85.69 92 GLY A N 1
ATOM 757 C CA . GLY A 1 92 ? 12.609 2.236 -9.629 1.00 85.69 92 GLY A CA 1
ATOM 758 C C . GLY A 1 92 ? 11.093 2.174 -9.419 1.00 85.69 92 GLY A C 1
ATOM 759 O O . GLY A 1 92 ? 10.578 2.662 -8.416 1.00 85.69 92 GLY A O 1
ATOM 760 N N . ALA A 1 93 ? 10.370 1.551 -10.345 1.00 85.19 93 ALA A N 1
ATOM 761 C CA . ALA A 1 93 ? 8.913 1.556 -10.385 1.00 85.19 93 ALA A CA 1
ATOM 762 C C . ALA A 1 93 ? 8.265 0.386 -9.630 1.00 85.19 93 ALA A C 1
ATOM 764 O O . ALA A 1 93 ? 7.078 0.467 -9.321 1.00 85.19 93 ALA A O 1
ATOM 765 N N . MET A 1 94 ? 9.006 -0.685 -9.311 1.00 79.69 94 MET A N 1
ATOM 766 C CA . MET A 1 94 ? 8.471 -1.825 -8.552 1.00 79.69 94 MET A CA 1
ATOM 767 C C . MET A 1 94 ? 9.151 -2.027 -7.197 1.00 79.69 94 MET A C 1
ATOM 769 O O . MET A 1 94 ? 8.449 -2.179 -6.194 1.00 79.69 94 MET A O 1
ATOM 773 N N . MET A 1 95 ? 10.488 -2.000 -7.109 1.00 83.31 95 MET A N 1
ATOM 774 C CA . MET A 1 95 ? 11.183 -2.273 -5.836 1.00 83.31 95 MET A CA 1
ATOM 775 C C . MET A 1 95 ? 10.961 -1.161 -4.806 1.00 83.31 95 MET A C 1
ATOM 777 O O . MET A 1 95 ? 10.652 -1.442 -3.652 1.00 83.31 95 MET A O 1
ATOM 781 N N . ILE A 1 96 ? 11.050 0.105 -5.215 1.00 83.88 96 ILE A N 1
ATOM 782 C CA . ILE A 1 96 ? 10.864 1.246 -4.304 1.00 83.88 96 ILE A CA 1
ATOM 783 C C . ILE A 1 96 ? 9.446 1.275 -3.703 1.00 83.88 96 ILE A C 1
ATOM 785 O O . ILE A 1 96 ? 9.321 1.255 -2.472 1.00 83.88 96 ILE A O 1
ATOM 789 N N . PRO A 1 97 ? 8.357 1.271 -4.500 1.00 84.00 97 PRO A N 1
ATOM 790 C CA . PRO A 1 97 ? 7.014 1.294 -3.931 1.00 84.00 97 PRO A CA 1
ATOM 791 C C . PRO A 1 97 ? 6.657 0.003 -3.186 1.00 84.00 97 PRO A C 1
ATOM 793 O O . PRO A 1 97 ? 5.909 0.076 -2.213 1.00 84.00 97 PRO A O 1
ATOM 796 N N . SER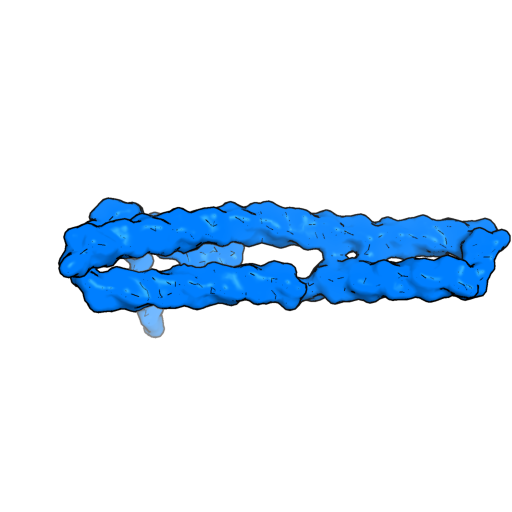 A 1 98 ? 7.199 -1.162 -3.565 1.00 80.00 98 SER A N 1
ATOM 797 C CA . SER A 1 98 ? 6.944 -2.413 -2.832 1.00 80.00 98 SER A CA 1
ATOM 798 C C . SER A 1 98 ? 7.585 -2.420 -1.444 1.00 80.00 98 SER A C 1
ATOM 800 O O . SER A 1 98 ? 6.906 -2.756 -0.473 1.00 80.00 98 SER A O 1
ATOM 802 N N . LEU A 1 99 ? 8.838 -1.971 -1.310 1.00 83.69 99 LEU A N 1
ATOM 803 C CA . LEU A 1 99 ? 9.490 -1.800 -0.007 1.00 83.69 99 LEU A CA 1
ATOM 804 C C . LEU A 1 99 ? 8.751 -0.767 0.851 1.00 83.69 99 LEU A C 1
ATOM 806 O O . LEU A 1 99 ? 8.544 -0.978 2.049 1.00 83.69 99 LEU A O 1
ATOM 810 N N . TRP A 1 100 ? 8.283 0.320 0.236 1.00 82.25 100 TRP A N 1
ATOM 811 C CA . TRP A 1 100 ? 7.519 1.342 0.944 1.00 82.25 100 TRP A CA 1
ATOM 812 C C . TRP A 1 100 ? 6.153 0.818 1.418 1.00 82.25 100 TRP A C 1
ATOM 814 O O . TRP A 1 100 ? 5.784 1.016 2.578 1.00 82.25 100 TRP A O 1
ATOM 824 N N . LEU A 1 101 ? 5.435 0.068 0.575 1.00 81.50 101 LEU A N 1
ATOM 825 C CA . LEU A 1 101 ? 4.196 -0.626 0.945 1.00 81.50 101 LEU A CA 1
ATOM 826 C C . LEU A 1 101 ? 4.429 -1.659 2.046 1.00 81.50 101 LEU A C 1
ATOM 828 O O . LEU A 1 101 ? 3.624 -1.741 2.972 1.00 81.50 101 LEU A O 1
ATOM 832 N N . ALA A 1 102 ? 5.522 -2.421 1.983 1.00 80.88 102 ALA A N 1
ATOM 833 C CA . ALA A 1 102 ? 5.880 -3.393 3.008 1.00 80.88 102 ALA A CA 1
ATOM 834 C C . ALA A 1 102 ? 6.126 -2.709 4.361 1.00 80.88 102 ALA A C 1
ATOM 836 O O . ALA A 1 102 ? 5.574 -3.140 5.374 1.00 80.88 102 ALA A O 1
ATOM 837 N N . ALA A 1 103 ? 6.859 -1.592 4.376 1.00 79.69 103 ALA A N 1
ATOM 838 C CA . ALA A 1 103 ? 7.091 -0.802 5.583 1.00 79.69 103 ALA A CA 1
ATOM 839 C C . ALA A 1 103 ? 5.785 -0.222 6.158 1.00 79.69 103 ALA A C 1
ATOM 841 O O . ALA A 1 103 ? 5.540 -0.308 7.366 1.00 79.69 103 ALA A O 1
ATOM 842 N N . ILE A 1 104 ? 4.905 0.321 5.306 1.00 75.88 104 ILE A N 1
ATOM 843 C CA . ILE A 1 104 ? 3.586 0.819 5.725 1.00 75.88 104 ILE A CA 1
ATOM 844 C C . ILE A 1 104 ? 2.736 -0.325 6.285 1.00 75.88 104 ILE A C 1
ATOM 846 O O . ILE A 1 104 ? 2.112 -0.169 7.335 1.00 75.88 104 ILE A O 1
ATOM 850 N N . ARG A 1 105 ? 2.727 -1.486 5.622 1.00 75.25 105 ARG A N 1
ATOM 851 C CA . ARG A 1 105 ? 1.961 -2.662 6.042 1.00 75.25 105 ARG A CA 1
ATOM 852 C C . ARG A 1 105 ? 2.457 -3.219 7.369 1.00 75.25 105 ARG A C 1
ATOM 854 O O . ARG A 1 105 ? 1.627 -3.553 8.206 1.00 75.25 105 ARG A O 1
ATOM 861 N N . GLN A 1 106 ? 3.767 -3.276 7.603 1.00 76.19 106 GLN A N 1
ATOM 862 C CA . GLN A 1 106 ? 4.309 -3.712 8.892 1.00 76.19 106 GLN A CA 1
ATOM 863 C C . GLN A 1 106 ? 3.930 -2.755 10.029 1.00 76.19 106 GLN A C 1
ATOM 865 O O . GLN A 1 106 ? 3.495 -3.205 11.088 1.00 76.19 106 GLN A O 1
ATOM 870 N N . ARG A 1 107 ? 4.029 -1.437 9.807 1.00 69.00 107 ARG A N 1
ATOM 871 C CA . ARG A 1 107 ? 3.666 -0.433 10.822 1.00 69.00 107 ARG A CA 1
ATOM 872 C C . ARG A 1 107 ? 2.164 -0.416 11.109 1.00 69.00 107 ARG A C 1
ATOM 874 O O . ARG A 1 107 ? 1.756 -0.427 12.267 1.00 69.00 107 ARG A O 1
ATOM 881 N N . LYS A 1 108 ? 1.331 -0.425 10.065 1.00 68.69 108 LYS A N 1
ATOM 882 C CA . LYS A 1 108 ? -0.134 -0.383 10.204 1.00 68.69 108 LYS A CA 1
ATOM 883 C C . LYS A 1 108 ? -0.729 -1.733 10.606 1.00 68.69 108 LYS A C 1
ATOM 885 O O . LYS A 1 108 ? -1.767 -1.754 11.252 1.00 68.69 108 LYS A O 1
ATOM 890 N N . GLY A 1 109 ? -0.081 -2.852 10.284 1.00 69.19 109 GLY A N 1
ATOM 891 C CA . GLY A 1 109 ? -0.546 -4.198 10.628 1.00 69.19 109 GLY A CA 1
ATOM 892 C C . GLY A 1 109 ? -0.635 -4.428 12.136 1.00 69.19 109 GLY A C 1
ATOM 893 O O . GLY A 1 109 ? -1.663 -4.902 12.612 1.00 69.19 109 GLY A O 1
ATOM 894 N N . LYS A 1 110 ? 0.386 -4.004 12.892 1.00 70.50 110 LYS A N 1
ATOM 895 C CA . LYS A 1 110 ? 0.376 -4.075 14.364 1.00 70.50 110 LYS A CA 1
ATOM 896 C C . LYS A 1 110 ? -0.749 -3.233 14.973 1.00 70.50 110 LYS A C 1
ATOM 898 O O . LYS A 1 110 ? -1.454 -3.696 15.858 1.00 70.50 110 LYS A O 1
ATOM 903 N N . MET A 1 111 ? -0.970 -2.032 14.438 1.00 68.69 111 MET A N 1
ATOM 904 C CA . MET A 1 111 ? -2.065 -1.156 14.869 1.00 68.69 111 MET A CA 1
ATOM 905 C C . MET A 1 111 ? -3.442 -1.753 14.563 1.00 68.69 111 MET A C 1
ATOM 907 O O . MET A 1 111 ? -4.332 -1.710 15.403 1.00 68.69 111 MET A O 1
ATOM 911 N N . ILE A 1 112 ? -3.630 -2.331 13.374 1.00 72.69 112 ILE A N 1
ATOM 912 C CA . ILE A 1 112 ? -4.895 -2.979 13.001 1.00 72.69 112 ILE A CA 1
ATOM 913 C C . ILE A 1 112 ? -5.184 -4.167 13.923 1.00 72.69 112 ILE A C 1
ATOM 915 O O . ILE A 1 112 ? -6.331 -4.327 14.329 1.00 72.69 112 ILE A O 1
ATOM 919 N N . ALA A 1 113 ? -4.170 -4.972 14.259 1.00 73.94 113 ALA A N 1
ATOM 920 C CA . ALA A 1 113 ? -4.312 -6.075 15.207 1.00 73.94 113 ALA A CA 1
ATOM 921 C C . ALA A 1 113 ? -4.738 -5.565 16.592 1.00 73.94 113 ALA A C 1
ATOM 923 O O . ALA A 1 113 ? -5.753 -6.018 17.108 1.00 73.94 113 ALA A O 1
ATOM 924 N N . TYR A 1 114 ? -4.058 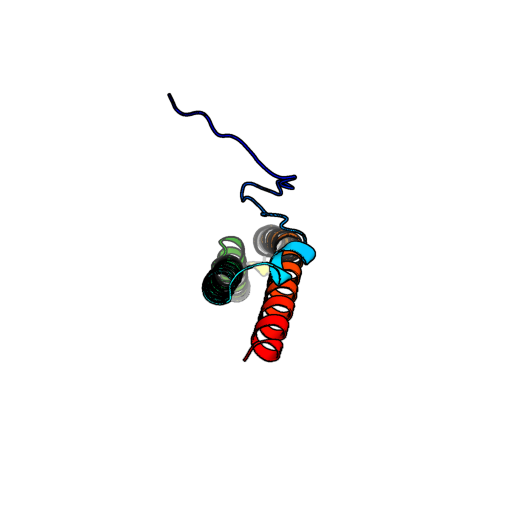-4.539 17.109 1.00 74.25 114 TYR A N 1
ATOM 925 C CA . TYR A 1 114 ? -4.391 -3.913 18.390 1.00 74.25 114 TYR A CA 1
ATOM 926 C C . TYR A 1 114 ? -5.831 -3.373 18.441 1.00 74.25 114 TYR A C 1
ATOM 928 O O . TYR A 1 114 ? -6.590 -3.679 19.356 1.00 74.25 114 TYR A O 1
ATOM 936 N N . TYR A 1 115 ? -6.259 -2.600 17.434 1.00 71.88 115 TYR A N 1
ATOM 937 C CA . TYR A 1 115 ? -7.632 -2.077 17.401 1.00 71.88 115 TYR A CA 1
ATOM 938 C C . TYR A 1 115 ? -8.678 -3.180 17.217 1.00 71.88 115 TYR A C 1
ATOM 940 O O . TYR A 1 115 ? -9.802 -3.018 17.683 1.00 71.88 115 TYR A O 1
ATOM 948 N N . ARG A 1 116 ? -8.339 -4.279 16.534 1.00 77.19 116 ARG A N 1
ATOM 949 C CA . ARG A 1 116 ? -9.236 -5.428 16.375 1.00 77.19 116 ARG A CA 1
ATOM 950 C C . ARG A 1 116 ? -9.440 -6.150 17.705 1.00 77.19 116 ARG A C 1
ATOM 952 O O . ARG A 1 116 ? -10.582 -6.399 18.061 1.00 77.19 116 ARG A O 1
ATOM 959 N N . GLU A 1 117 ? -8.360 -6.404 18.431 1.00 77.00 117 GLU A N 1
ATOM 960 C CA . GLU A 1 117 ? -8.392 -7.021 19.759 1.00 77.00 117 GLU A CA 1
ATOM 961 C C . GLU A 1 117 ? -9.167 -6.149 20.760 1.00 77.00 117 GLU A C 1
ATOM 963 O O . GLU A 1 117 ? -10.065 -6.631 21.443 1.00 77.00 117 GLU A O 1
ATOM 968 N N . ARG A 1 118 ? -8.941 -4.825 20.764 1.00 73.94 118 ARG A N 1
ATOM 969 C CA . ARG A 1 118 ? -9.705 -3.898 21.622 1.00 73.94 118 ARG A CA 1
ATOM 970 C C . ARG A 1 118 ? -11.205 -3.892 21.298 1.00 73.94 118 ARG A C 1
ATOM 972 O O . ARG A 1 118 ? -12.021 -3.773 22.203 1.00 73.94 118 ARG A O 1
ATOM 979 N N . ILE A 1 119 ? -11.576 -3.997 20.019 1.00 79.50 119 ILE A N 1
ATOM 980 C CA . ILE A 1 119 ? -12.982 -4.101 19.587 1.00 79.50 119 ILE A CA 1
ATOM 981 C C . ILE A 1 119 ? -13.611 -5.398 20.105 1.00 79.50 119 ILE A C 1
ATOM 983 O O . ILE A 1 119 ? -14.743 -5.354 20.564 1.00 79.50 119 ILE A O 1
ATOM 987 N N . GLU A 1 120 ? -12.889 -6.516 20.048 1.00 79.31 120 GLU A N 1
ATOM 988 C CA . GLU A 1 120 ? -13.355 -7.828 20.513 1.00 79.31 120 GLU A CA 1
ATOM 989 C C . GLU A 1 120 ? -13.579 -7.857 22.031 1.00 79.31 120 GLU A C 1
ATOM 991 O O . GLU A 1 120 ? -14.614 -8.331 22.492 1.00 79.31 120 GLU A O 1
ATOM 996 N N . ILE A 1 121 ? -12.675 -7.247 22.805 1.00 78.25 121 ILE A N 1
ATOM 997 C CA . ILE A 1 121 ? -12.842 -7.087 24.257 1.00 78.25 121 ILE A CA 1
ATOM 998 C C . ILE A 1 121 ? -14.083 -6.240 24.571 1.00 78.25 121 ILE A C 1
ATOM 1000 O O . ILE A 1 121 ? -14.899 -6.637 25.397 1.00 78.25 121 ILE A O 1
ATOM 1004 N N . ILE A 1 122 ? -14.262 -5.097 23.895 1.00 77.06 122 ILE A N 1
ATOM 1005 C CA . ILE A 1 122 ? -15.443 -4.242 24.098 1.00 77.06 122 ILE A CA 1
ATOM 1006 C C . ILE A 1 122 ? -16.737 -4.983 23.737 1.00 77.06 122 ILE A C 1
ATOM 1008 O O . ILE A 1 122 ? -17.720 -4.873 24.464 1.00 77.06 122 ILE A O 1
ATOM 1012 N N . ASP A 1 123 ? -16.744 -5.716 22.623 1.00 78.25 123 ASP A N 1
ATOM 1013 C CA . ASP A 1 123 ? -17.910 -6.487 22.181 1.00 78.25 123 ASP A CA 1
ATOM 1014 C C . ASP A 1 123 ? -18.280 -7.563 23.207 1.00 78.25 123 ASP A C 1
ATOM 1016 O O . ASP A 1 123 ? -19.447 -7.706 23.554 1.00 78.25 123 ASP A O 1
ATOM 1020 N N . THR A 1 124 ? -17.274 -8.235 23.771 1.00 79.88 124 THR A N 1
ATOM 1021 C CA . THR A 1 124 ? -17.459 -9.239 24.827 1.00 79.88 124 THR A CA 1
ATOM 1022 C C . THR A 1 124 ? -18.060 -8.621 26.094 1.00 79.88 124 THR A C 1
ATOM 1024 O O . THR A 1 124 ? -19.010 -9.164 26.645 1.00 79.88 124 THR A O 1
ATOM 1027 N N . ILE A 1 125 ? -17.566 -7.457 26.535 1.00 76.81 125 ILE A N 1
ATOM 1028 C CA . ILE A 1 125 ? -18.105 -6.747 27.712 1.00 76.81 125 ILE A CA 1
ATOM 1029 C C . ILE A 1 125 ? -19.545 -6.278 27.466 1.00 76.81 125 ILE A C 1
ATOM 1031 O O . ILE A 1 125 ? -20.369 -6.304 28.374 1.00 76.81 125 ILE A O 1
ATOM 1035 N N . LEU A 1 126 ? -19.863 -5.826 26.250 1.00 75.62 126 LEU A N 1
ATOM 1036 C CA . LEU A 1 126 ? -21.228 -5.432 25.899 1.00 75.62 126 LEU A CA 1
ATOM 1037 C C . LEU A 1 126 ? -22.182 -6.632 25.891 1.00 75.62 126 LEU A C 1
ATOM 1039 O O . LEU A 1 126 ? -23.292 -6.489 26.385 1.00 75.62 126 LEU A O 1
ATOM 1043 N N . GLN A 1 127 ? -21.749 -7.792 25.387 1.00 77.75 127 GLN A N 1
ATOM 1044 C CA . GLN A 1 127 ? -22.548 -9.023 25.399 1.00 77.75 127 GLN A CA 1
ATOM 1045 C C . GLN A 1 127 ? -22.791 -9.579 26.808 1.00 77.75 127 GLN A C 1
ATOM 1047 O O . GLN A 1 127 ? -23.832 -10.178 27.032 1.00 77.75 127 GLN A O 1
ATOM 1052 N N . ASP A 1 128 ? -21.854 -9.403 27.743 1.00 76.56 128 ASP A N 1
ATOM 1053 C CA . ASP A 1 128 ? -22.012 -9.845 29.140 1.00 76.56 128 ASP A CA 1
ATOM 1054 C C . ASP A 1 128 ? -22.970 -8.945 29.948 1.00 76.56 128 ASP A C 1
ATOM 1056 O O . ASP A 1 128 ? -23.548 -9.370 30.945 1.00 76.56 128 ASP A O 1
ATOM 1060 N N . ARG A 1 129 ? -23.137 -7.683 29.525 1.00 70.81 129 ARG A N 1
ATOM 1061 C CA . ARG A 1 129 ? -23.962 -6.674 30.214 1.00 70.81 129 ARG A CA 1
ATOM 1062 C C . ARG A 1 129 ? -25.384 -6.518 29.662 1.00 70.81 129 ARG A C 1
ATOM 1064 O O . ARG A 1 129 ? -26.202 -5.914 30.359 1.00 70.81 129 ARG A O 1
ATOM 1071 N N . ASP A 1 130 ? -25.636 -6.950 28.427 1.00 57.88 130 ASP A N 1
ATOM 1072 C CA . ASP A 1 130 ? -26.968 -6.977 27.790 1.00 57.88 130 ASP A CA 1
ATOM 1073 C C . ASP A 1 130 ? -27.747 -8.241 28.212 1.00 57.88 130 ASP A C 1
ATOM 1075 O O . ASP A 1 130 ? -28.975 -8.120 28.436 1.00 57.88 130 ASP A O 1
#

Foldseek 3Di:
DDDDDDDDDFDDDDPDTDGCPDLVVLLVDDPVVLVVVLVVLVVVLVVLVVCLVPDPLVVLLVVLVVVLVVLVVVCLCVDPVSVVVSVVSCCVRHVVSVVVSVVSCVVSVVVSVVSVVVSVSSVVSNVVVD

Secondary structure (DSSP, 8-state):
-------S-----SSS------HHHHTTS-HHHHHHHHHHHHHHHHHHHHHHHT-HHHHHHHHHHHHHHHHHHTTGGGSHHHHHHHHHHHIIIIIHHHHHHHHHHHHHHHHHHHHHHHHHHHHHHHHHH-